Protein AF-A0A2R8MBU2-F1 (afdb_monomer_lite)

InterPro domains:
  IPR002672 Large ribosomal subunit protein eL28 [PTHR10544] (1-70)
  IPR029004 Ribosomal eL28/Mak16 [PF01778] (5-70)

Radius of gyration: 17.25 Å; chains: 1; bounding box: 26×40×54 Å

Foldseek 3Di:
DALVVVCVVCLPDPPQWDQDPNAIFGPDAQQPVRHSDSVRDQPSDQWGWGWDQDPVNPDIDIDTRDDDVPPPDDPPPPPPDDDD

Sequence (84 aa):
MSAHLQWMVVRNCSSFLIKRNKQTYSTEPNNLKARNSFRYNGLIHRKTVGVEPAADGKGVVVVMKRRSGACLARQRSPSWGTGR

pLDDT: mean 82.17, std 17.12, range [37.06, 94.81]

Secondary structure (DSSP, 8-state):
--HHHHHHHHHHH-TTEEEETTEEEE--TT-TT-B--GGG-TTT-SS-EEEEE-TTSSSEEEEEPPPTT---------------

Organism: Callithrix jacchus (NCBI:txid9483)

Structure (mmCIF, N/CA/C/O backbone):
data_AF-A0A2R8MBU2-F1
#
_entry.id   AF-A0A2R8MBU2-F1
#
loop_
_atom_site.group_PDB
_atom_site.id
_atom_site.type_symbol
_atom_site.label_atom_id
_atom_site.label_alt_id
_atom_site.label_comp_id
_atom_site.label_asym_id
_atom_site.label_entity_id
_atom_site.label_seq_id
_atom_site.pdbx_PDB_ins_code
_atom_site.Cartn_x
_atom_site.Cartn_y
_atom_site.Cartn_z
_atom_site.occupancy
_atom_site.B_iso_or_equiv
_atom_site.auth_seq_id
_atom_site.auth_comp_id
_atom_site.auth_asym_id
_atom_site.auth_atom_id
_atom_site.pdbx_PDB_model_num
ATOM 1 N N . MET A 1 1 ? 10.080 10.703 -6.207 1.00 76.75 1 MET A N 1
ATOM 2 C CA . MET A 1 1 ? 9.477 10.751 -4.858 1.00 76.75 1 MET A CA 1
ATOM 3 C C . MET A 1 1 ? 10.081 9.682 -3.951 1.00 76.75 1 MET A C 1
ATOM 5 O O . MET A 1 1 ? 10.378 8.588 -4.439 1.00 76.75 1 MET A O 1
ATOM 9 N N . SER A 1 2 ? 10.318 10.005 -2.677 1.00 90.94 2 SER A N 1
ATOM 10 C CA . SER A 1 2 ? 10.830 9.075 -1.661 1.00 90.94 2 SER A CA 1
ATOM 11 C C . SER A 1 2 ? 9.675 8.386 -0.922 1.00 90.94 2 SER A C 1
ATOM 13 O O . SER A 1 2 ? 8.666 9.014 -0.606 1.00 90.94 2 SER A O 1
ATOM 15 N N . ALA A 1 3 ? 9.823 7.088 -0.640 1.00 92.69 3 ALA A N 1
ATOM 16 C CA . ALA A 1 3 ? 8.765 6.292 -0.010 1.00 92.69 3 ALA A CA 1
ATOM 17 C C . ALA A 1 3 ? 8.479 6.743 1.433 1.00 92.69 3 ALA A C 1
ATOM 19 O O . ALA A 1 3 ? 7.331 6.776 1.860 1.00 92.69 3 ALA A O 1
ATOM 20 N N . HIS A 1 4 ? 9.518 7.133 2.178 1.00 93.81 4 HIS A N 1
ATOM 21 C CA . HIS A 1 4 ? 9.380 7.584 3.566 1.00 93.81 4 HIS A CA 1
ATOM 22 C C . HIS A 1 4 ? 8.594 8.891 3.692 1.00 93.81 4 HIS A C 1
ATOM 24 O O . HIS A 1 4 ? 7.754 9.011 4.580 1.00 93.81 4 HIS A O 1
ATOM 30 N N . LEU A 1 5 ? 8.818 9.845 2.785 1.00 93.94 5 LEU A N 1
ATOM 31 C CA . LEU A 1 5 ? 8.084 11.109 2.792 1.00 93.94 5 LEU A CA 1
ATOM 32 C C . LEU A 1 5 ? 6.607 10.879 2.472 1.00 93.94 5 LEU A C 1
ATOM 34 O O . LEU A 1 5 ? 5.736 11.358 3.191 1.00 93.94 5 LEU A O 1
ATOM 38 N N . GLN A 1 6 ? 6.318 10.076 1.446 1.00 93.25 6 GLN A N 1
ATOM 39 C CA . GLN A 1 6 ? 4.941 9.703 1.116 1.00 93.25 6 GLN A CA 1
ATOM 40 C C . GLN A 1 6 ? 4.257 8.972 2.274 1.00 93.25 6 GLN A C 1
ATOM 42 O O . GLN A 1 6 ? 3.098 9.241 2.570 1.00 93.25 6 GLN A O 1
ATOM 47 N N . TRP A 1 7 ? 4.975 8.087 2.969 1.00 94.81 7 TRP A N 1
ATOM 48 C CA . TRP A 1 7 ? 4.441 7.383 4.131 1.00 94.81 7 TRP A CA 1
ATOM 49 C C . TRP A 1 7 ? 4.054 8.322 5.273 1.00 94.81 7 TRP A C 1
ATOM 51 O O . TRP A 1 7 ? 3.001 8.133 5.876 1.00 94.81 7 TRP A O 1
ATOM 61 N N . MET A 1 8 ? 4.866 9.344 5.556 1.00 94.75 8 MET A N 1
ATOM 62 C CA . MET A 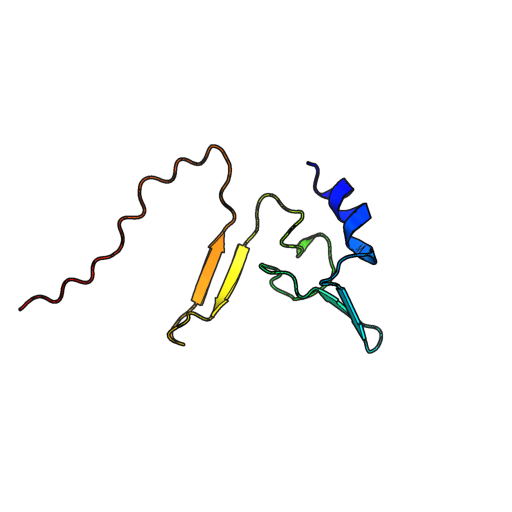1 8 ? 4.552 10.325 6.599 1.00 94.75 8 MET A CA 1
ATOM 63 C C . MET A 1 8 ? 3.237 11.059 6.335 1.00 94.75 8 MET A C 1
ATOM 65 O O . MET A 1 8 ? 2.511 11.340 7.285 1.00 94.75 8 MET A O 1
ATOM 69 N N . VAL A 1 9 ? 2.905 11.287 5.064 1.00 92.38 9 VAL A N 1
ATOM 70 C CA . VAL A 1 9 ? 1.613 11.844 4.654 1.00 92.38 9 VAL A CA 1
ATOM 71 C C . VAL A 1 9 ? 0.517 10.777 4.768 1.00 92.38 9 VAL A C 1
ATOM 73 O O . VAL A 1 9 ? -0.417 10.916 5.547 1.00 92.38 9 VAL A O 1
ATOM 76 N N . VAL A 1 10 ? 0.650 9.656 4.056 1.00 92.62 10 VAL A N 1
ATOM 77 C CA . VAL A 1 10 ? -0.441 8.686 3.830 1.00 92.62 10 VAL A CA 1
ATOM 78 C C . VAL A 1 10 ? -0.828 7.885 5.082 1.00 92.62 10 VAL A C 1
ATOM 80 O O . VAL A 1 10 ? -1.977 7.457 5.201 1.00 92.62 10 VAL A O 1
ATOM 83 N N . ARG A 1 11 ? 0.082 7.703 6.051 1.00 90.75 11 ARG A N 1
ATOM 84 C CA . ARG A 1 11 ? -0.103 6.798 7.207 1.00 90.75 11 ARG A CA 1
ATOM 85 C C . ARG A 1 11 ? -1.370 7.034 8.037 1.00 90.75 11 ARG A C 1
ATOM 87 O O . ARG A 1 11 ? -1.832 6.089 8.676 1.00 90.75 11 ARG A O 1
ATOM 94 N N . ASN A 1 12 ? -1.897 8.262 8.059 1.00 91.75 12 ASN A N 1
ATOM 95 C CA . ASN A 1 12 ? -3.025 8.652 8.913 1.00 91.75 12 ASN A CA 1
ATOM 96 C C . ASN A 1 12 ? -4.195 9.333 8.185 1.00 91.75 12 ASN A C 1
ATOM 98 O O . ASN A 1 12 ? -5.257 9.433 8.795 1.00 91.75 12 ASN A O 1
ATOM 102 N N . CYS A 1 13 ? -4.033 9.774 6.934 1.00 91.31 13 CYS A N 1
ATOM 103 C CA . CYS A 1 13 ? -5.060 10.521 6.192 1.00 91.31 13 CYS A CA 1
ATOM 104 C C . CYS A 1 13 ? -5.428 9.911 4.824 1.00 91.31 13 CYS A C 1
ATOM 106 O O . CYS A 1 13 ? -6.035 10.576 3.992 1.00 91.31 13 CYS A O 1
ATOM 108 N N . SER A 1 14 ? -5.072 8.647 4.580 1.00 90.62 14 SER A N 1
ATOM 109 C CA . SER A 1 14 ? -5.474 7.922 3.367 1.00 90.62 14 SER A CA 1
ATOM 110 C C . SER A 1 14 ? -6.976 7.616 3.342 1.00 90.62 14 SER A C 1
ATOM 112 O O . SER A 1 14 ? -7.529 7.188 4.353 1.00 90.62 14 SER A O 1
ATOM 114 N N . SER A 1 15 ? -7.614 7.733 2.172 1.00 92.44 15 SER A N 1
ATOM 115 C CA . SER A 1 15 ? -9.004 7.299 1.950 1.00 92.44 15 SER A CA 1
ATOM 116 C C . SER A 1 15 ? -9.183 5.780 2.042 1.00 92.44 15 SER A C 1
ATOM 118 O O . SER A 1 15 ? -10.268 5.306 2.359 1.00 92.44 15 SER A O 1
ATOM 120 N N . PHE A 1 16 ? -8.115 5.010 1.814 1.00 92.31 16 PHE A N 1
ATOM 121 C CA . PHE A 1 16 ? -8.116 3.547 1.923 1.00 92.31 16 PHE A CA 1
ATOM 122 C C . PHE A 1 16 ? -7.988 3.052 3.372 1.00 92.31 16 PHE A C 1
ATOM 124 O O . PHE A 1 16 ? -7.995 1.846 3.622 1.00 92.31 16 PHE A O 1
ATOM 131 N N . LEU A 1 17 ? -7.808 3.961 4.334 1.00 93.56 17 LEU A N 1
ATOM 132 C CA . LEU A 1 17 ? -7.561 3.621 5.728 1.00 93.56 17 LEU A CA 1
ATOM 133 C C . LEU A 1 17 ? -8.866 3.261 6.442 1.00 93.56 17 LEU A C 1
ATOM 135 O O . LEU A 1 17 ? -9.759 4.093 6.586 1.00 93.56 17 LEU A O 1
ATOM 139 N N . ILE A 1 18 ? -8.937 2.047 6.982 1.00 93.44 18 ILE A N 1
ATOM 140 C CA . ILE A 1 18 ? -10.069 1.585 7.788 1.00 93.44 18 ILE A CA 1
ATOM 141 C C . ILE A 1 18 ? -9.594 1.347 9.218 1.00 93.44 18 ILE A C 1
ATOM 143 O O . ILE A 1 18 ? -8.725 0.513 9.473 1.00 93.44 18 ILE A O 1
ATOM 147 N N . LYS A 1 19 ? -10.189 2.067 10.171 1.00 93.81 19 LYS A N 1
ATOM 148 C CA . LYS A 1 19 ? -9.947 1.904 11.610 1.00 93.81 19 LYS A CA 1
ATOM 149 C C . LYS A 1 19 ? -11.212 1.368 12.265 1.00 93.81 19 LYS A C 1
ATOM 151 O O . LYS A 1 19 ? -12.207 2.084 12.342 1.00 93.81 19 L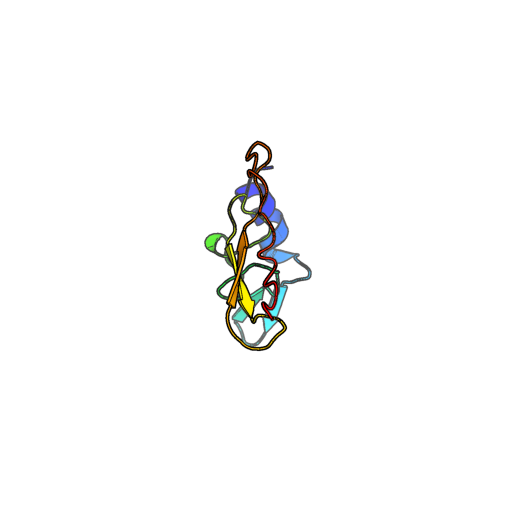YS A O 1
ATOM 156 N N . ARG A 1 20 ? -11.194 0.107 12.701 1.00 92.56 20 ARG A N 1
ATOM 157 C CA . ARG A 1 20 ? -12.327 -0.563 13.368 1.00 92.56 20 ARG A CA 1
ATOM 158 C C . ARG A 1 20 ? -11.798 -1.577 14.381 1.00 92.56 20 ARG A C 1
ATOM 160 O O . ARG A 1 20 ? -10.734 -2.145 14.169 1.00 92.56 20 ARG A O 1
ATOM 167 N N . ASN A 1 21 ? -12.520 -1.806 15.478 1.00 91.44 21 ASN A N 1
ATOM 168 C CA . ASN A 1 21 ? -12.206 -2.843 16.477 1.00 91.44 21 ASN A CA 1
ATOM 169 C C . ASN A 1 21 ? -10.740 -2.841 16.967 1.00 91.44 21 ASN A C 1
ATOM 171 O O . ASN A 1 21 ? -10.107 -3.892 17.041 1.00 91.44 21 ASN A O 1
ATOM 175 N N . LYS A 1 22 ? -10.183 -1.653 17.266 1.00 91.19 22 LYS A N 1
ATOM 176 C CA . LYS A 1 22 ? -8.767 -1.436 17.656 1.00 91.19 22 LYS A CA 1
ATOM 177 C C . LYS A 1 22 ? -7.728 -1.907 16.618 1.00 91.19 22 LYS A C 1
ATOM 179 O O . LYS A 1 22 ? -6.538 -1.951 16.912 1.00 91.19 22 LYS A O 1
ATOM 184 N N . GLN A 1 23 ? -8.155 -2.217 15.397 1.00 90.75 23 GLN A N 1
ATOM 185 C CA . GLN A 1 23 ? -7.314 -2.675 14.297 1.00 90.75 23 GLN A CA 1
ATOM 186 C C . GLN A 1 23 ? -7.322 -1.648 13.160 1.00 90.75 23 GLN A C 1
ATOM 188 O O . GLN A 1 23 ? -8.287 -0.906 12.961 1.00 90.75 23 GLN A O 1
ATOM 193 N N . THR A 1 24 ? -6.199 -1.566 12.442 1.00 92.88 24 THR A N 1
ATOM 194 C CA . THR A 1 24 ? -6.009 -0.609 11.346 1.00 92.88 24 THR A CA 1
ATOM 195 C C . THR A 1 24 ? -5.649 -1.344 10.062 1.00 92.88 24 THR A C 1
ATOM 197 O O . THR A 1 24 ? -4.578 -1.951 9.953 1.00 92.88 24 THR A O 1
ATOM 200 N N . TYR A 1 25 ? -6.530 -1.235 9.079 1.00 93.88 25 TYR A N 1
ATOM 201 C CA . TYR A 1 25 ? -6.414 -1.866 7.772 1.00 93.88 25 TYR A CA 1
ATOM 202 C C . TYR A 1 25 ? -6.281 -0.824 6.667 1.00 93.88 25 TYR A C 1
ATOM 204 O O . TYR A 1 25 ? -6.574 0.355 6.863 1.00 93.88 25 TYR A O 1
ATOM 212 N N . SER A 1 26 ? -5.815 -1.277 5.511 1.00 93.38 26 SER A N 1
ATOM 213 C CA . SER A 1 26 ? -5.688 -0.480 4.297 1.00 93.38 26 SER A CA 1
ATOM 214 C C . SER A 1 26 ? -6.261 -1.280 3.133 1.00 93.38 26 SER A C 1
ATOM 216 O O . SER A 1 26 ? -5.789 -2.386 2.871 1.00 93.38 26 SER A O 1
ATOM 218 N N . THR A 1 27 ? -7.267 -0.737 2.448 1.00 92.56 27 THR A N 1
ATOM 219 C CA . THR A 1 27 ? -7.917 -1.361 1.277 1.00 92.56 27 THR A CA 1
ATOM 220 C C . THR A 1 27 ? -7.296 -0.905 -0.040 1.00 92.56 27 THR A C 1
ATOM 222 O O . THR A 1 27 ? -7.971 -0.780 -1.058 1.00 92.56 27 THR A O 1
ATOM 225 N N . GLU A 1 28 ? -6.009 -0.573 -0.011 1.00 90.25 28 GLU A N 1
ATOM 226 C CA . GLU A 1 28 ? -5.284 -0.141 -1.197 1.00 90.25 28 GLU A CA 1
ATOM 227 C C . GLU A 1 28 ? -4.948 -1.334 -2.109 1.00 90.25 28 GLU A C 1
ATOM 229 O O . GLU A 1 28 ? -4.625 -2.422 -1.616 1.00 90.25 28 GLU A O 1
ATOM 234 N N . PRO A 1 29 ? -4.960 -1.139 -3.438 1.00 87.44 29 PRO A N 1
ATOM 235 C CA . PRO A 1 29 ? -4.557 -2.184 -4.368 1.00 87.44 29 PRO A CA 1
ATOM 236 C C . PRO A 1 29 ? -3.069 -2.524 -4.189 1.00 87.44 29 PRO A C 1
ATOM 238 O O . PRO A 1 29 ? -2.233 -1.639 -3.974 1.00 87.44 29 PRO A O 1
ATOM 241 N N . ASN A 1 30 ? -2.716 -3.802 -4.353 1.00 89.38 30 ASN A N 1
ATOM 242 C CA . ASN A 1 30 ? -1.357 -4.335 -4.161 1.00 89.38 30 ASN A CA 1
ATOM 243 C C . ASN A 1 30 ? -0.841 -4.312 -2.704 1.00 89.38 30 ASN A C 1
ATOM 245 O O . ASN A 1 30 ? 0.367 -4.186 -2.481 1.00 89.38 30 ASN A O 1
ATOM 249 N N . ASN A 1 31 ? -1.729 -4.454 -1.713 1.00 91.81 31 ASN A N 1
ATOM 250 C CA . ASN A 1 31 ? -1.357 -4.730 -0.322 1.00 91.81 31 ASN A CA 1
ATOM 251 C C . ASN A 1 31 ? -1.665 -6.190 0.045 1.00 91.81 31 ASN A C 1
ATOM 253 O O . ASN A 1 31 ? -2.804 -6.554 0.317 1.00 91.81 31 ASN A O 1
ATOM 257 N N . LEU A 1 32 ? -0.620 -7.017 0.129 1.00 89.56 32 LEU A N 1
ATOM 258 C CA . LEU A 1 32 ? -0.733 -8.469 0.340 1.00 89.56 32 LEU A CA 1
ATOM 259 C C . LEU A 1 32 ? -1.384 -8.882 1.670 1.00 89.56 32 LEU A C 1
ATOM 261 O O . LEU A 1 32 ? -1.814 -10.022 1.808 1.00 89.56 32 LEU A O 1
ATOM 265 N N . LYS A 1 33 ? -1.390 -8.005 2.681 1.00 90.00 33 LYS A N 1
ATOM 266 C CA . LYS A 1 33 ?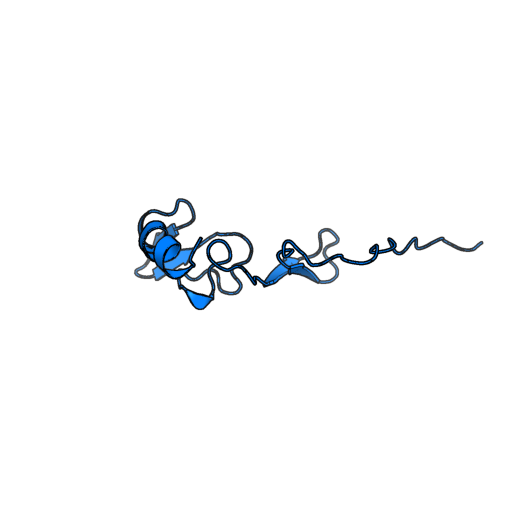 -1.913 -8.316 4.025 1.00 90.00 33 LYS A CA 1
ATOM 267 C C . LYS A 1 33 ? -3.054 -7.397 4.456 1.00 90.00 33 LYS A C 1
ATOM 269 O O . LYS A 1 33 ? -3.451 -7.459 5.617 1.00 90.00 33 LYS A O 1
ATOM 274 N N . ALA A 1 34 ? -3.505 -6.498 3.578 1.00 91.88 34 ALA A N 1
ATOM 275 C CA . ALA A 1 34 ? -4.475 -5.440 3.873 1.00 91.88 34 ALA A CA 1
ATOM 276 C C . ALA A 1 34 ? -4.169 -4.630 5.154 1.00 91.88 34 ALA A C 1
ATOM 278 O O . ALA A 1 34 ? -5.055 -4.030 5.763 1.00 91.88 34 ALA A O 1
ATOM 279 N N . ARG A 1 35 ? -2.909 -4.608 5.612 1.00 91.75 35 ARG A N 1
ATOM 280 C CA . ARG A 1 35 ? -2.512 -3.962 6.870 1.00 91.75 35 ARG A CA 1
ATOM 281 C C . ARG A 1 35 ? -1.920 -2.599 6.573 1.00 91.75 35 ARG A C 1
ATOM 283 O O . ARG A 1 35 ? -1.056 -2.487 5.701 1.00 91.75 35 ARG A O 1
ATOM 290 N N . ASN A 1 36 ? -2.302 -1.585 7.348 1.00 92.38 36 ASN A N 1
ATOM 291 C CA . ASN A 1 36 ? -1.645 -0.284 7.268 1.00 92.38 36 ASN A CA 1
ATOM 292 C C . ASN A 1 36 ? -0.222 -0.396 7.841 1.00 92.38 36 ASN A C 1
ATOM 294 O O . ASN A 1 36 ? -0.004 -0.435 9.053 1.00 92.38 36 ASN A O 1
ATOM 298 N N . SER A 1 37 ? 0.770 -0.559 6.975 1.00 91.69 37 SER A N 1
ATOM 299 C CA . SER A 1 37 ? 2.174 -0.710 7.355 1.00 91.69 37 SER A CA 1
ATOM 300 C C . SER A 1 37 ? 3.061 -0.275 6.205 1.00 91.69 37 SER A C 1
ATOM 302 O O . SER A 1 37 ? 2.786 -0.608 5.056 1.00 91.69 37 SER A O 1
ATOM 304 N N . PHE A 1 38 ? 4.185 0.362 6.529 1.00 92.75 38 PHE A N 1
ATOM 305 C CA . PHE A 1 38 ? 5.134 0.838 5.526 1.00 92.75 38 PHE A CA 1
ATOM 306 C C . PHE A 1 38 ? 5.555 -0.261 4.541 1.00 92.75 38 PHE A C 1
ATOM 308 O O . PHE A 1 38 ? 5.569 -0.034 3.342 1.00 92.75 38 PHE A O 1
ATOM 315 N N . ARG A 1 39 ? 5.848 -1.481 5.014 1.00 91.56 39 ARG A N 1
ATOM 316 C CA . ARG A 1 39 ? 6.335 -2.584 4.164 1.00 91.56 39 ARG A CA 1
ATOM 317 C C . ARG A 1 39 ? 5.317 -3.090 3.136 1.00 91.56 39 ARG A C 1
ATOM 319 O O . ARG A 1 39 ? 5.726 -3.536 2.072 1.00 91.56 39 ARG A O 1
ATOM 326 N N . TYR A 1 40 ? 4.029 -3.073 3.472 1.00 91.69 40 TYR A N 1
ATOM 327 C CA . TYR A 1 40 ? 2.983 -3.714 2.664 1.00 91.69 40 TYR A CA 1
ATOM 328 C C . TYR A 1 40 ? 2.198 -2.721 1.803 1.00 91.69 40 TYR A C 1
ATOM 330 O O . TYR A 1 40 ? 1.287 -3.123 1.091 1.00 91.69 40 TYR A O 1
ATOM 338 N N . ASN A 1 41 ? 2.545 -1.436 1.857 1.00 91.88 41 ASN A N 1
ATOM 339 C CA . ASN A 1 41 ? 1.829 -0.405 1.129 1.00 91.88 41 ASN A CA 1
ATOM 340 C C . ASN A 1 41 ? 2.189 -0.412 -0.372 1.00 91.88 41 ASN A C 1
ATOM 342 O O . ASN A 1 41 ? 3.345 -0.213 -0.756 1.00 91.88 41 ASN A O 1
ATOM 346 N N . GLY A 1 42 ? 1.179 -0.619 -1.219 1.00 89.62 42 GLY A N 1
ATOM 347 C CA . GLY A 1 42 ? 1.316 -0.722 -2.675 1.00 89.62 42 GLY A CA 1
ATOM 348 C C . GLY A 1 42 ? 1.480 0.614 -3.415 1.00 89.62 42 GLY A C 1
ATOM 349 O O . GLY A 1 42 ? 1.851 0.640 -4.590 1.00 89.62 42 GLY A O 1
ATOM 350 N N . LEU A 1 43 ? 1.226 1.743 -2.755 1.00 89.19 43 LEU A N 1
ATOM 351 C CA . LEU A 1 43 ? 1.231 3.064 -3.387 1.00 89.19 43 LEU A CA 1
ATOM 352 C C . LEU A 1 43 ? 2.602 3.741 -3.271 1.00 89.19 43 LEU A C 1
ATOM 354 O O . LEU A 1 43 ? 3.115 4.286 -4.254 1.00 89.19 43 LEU A O 1
ATOM 358 N N . ILE A 1 44 ? 3.221 3.649 -2.092 1.00 91.94 44 ILE A N 1
ATOM 359 C CA . ILE A 1 44 ? 4.467 4.362 -1.764 1.00 91.94 44 ILE A CA 1
ATOM 360 C C . ILE A 1 44 ? 5.722 3.717 -2.367 1.00 91.94 44 ILE A C 1
ATOM 362 O O . ILE A 1 44 ? 6.725 4.388 -2.625 1.00 91.94 44 ILE A O 1
ATOM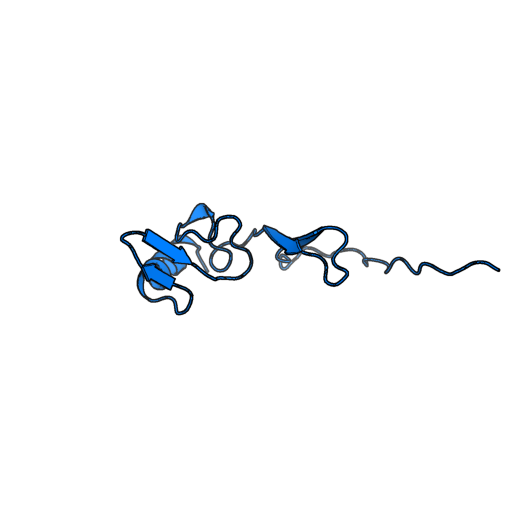 366 N N . HIS A 1 45 ? 5.700 2.399 -2.591 1.00 92.06 45 HIS A N 1
ATOM 367 C CA . HIS A 1 45 ? 6.877 1.673 -3.063 1.00 92.06 45 HIS A CA 1
ATOM 368 C C . HIS A 1 45 ? 7.007 1.715 -4.586 1.00 92.06 45 HIS A C 1
ATOM 370 O O . HIS A 1 45 ? 6.037 1.723 -5.351 1.00 92.06 45 HIS A O 1
ATOM 376 N N . ARG A 1 46 ? 8.262 1.724 -5.051 1.00 89.38 46 ARG A N 1
ATOM 377 C CA . ARG A 1 46 ? 8.593 1.605 -6.484 1.00 89.38 46 ARG A CA 1
ATOM 378 C C . ARG A 1 46 ? 8.466 0.169 -6.987 1.00 89.38 46 ARG A C 1
ATOM 380 O O . ARG A 1 46 ? 8.229 -0.040 -8.170 1.00 89.38 46 ARG A O 1
ATOM 387 N N . LYS A 1 47 ? 8.681 -0.802 -6.097 1.00 89.56 47 LYS A N 1
ATOM 388 C CA . LYS A 1 47 ? 8.584 -2.237 -6.365 1.00 89.56 47 LYS A CA 1
ATOM 389 C C . LYS A 1 47 ? 7.431 -2.769 -5.534 1.00 89.56 47 LYS A C 1
ATOM 391 O O . LYS A 1 47 ? 7.522 -2.771 -4.311 1.00 89.56 47 LYS A O 1
ATOM 396 N N . THR A 1 48 ? 6.364 -3.174 -6.197 1.00 91.19 48 THR A N 1
ATOM 397 C CA . THR A 1 48 ? 5.170 -3.705 -5.546 1.00 91.19 48 THR A CA 1
ATOM 398 C C . THR A 1 48 ? 4.743 -4.951 -6.294 1.00 91.19 48 THR A C 1
ATOM 400 O O . THR A 1 48 ? 4.922 -5.045 -7.513 1.00 91.19 48 THR A O 1
ATOM 403 N N . VAL A 1 49 ? 4.239 -5.910 -5.530 1.00 91.25 49 VAL A N 1
ATOM 404 C CA . VAL A 1 49 ? 3.679 -7.155 -6.036 1.00 91.25 49 VAL A CA 1
ATOM 405 C C . VAL A 1 49 ? 2.267 -7.234 -5.485 1.00 91.25 49 VAL A C 1
ATOM 407 O O . VAL A 1 49 ? 2.082 -7.196 -4.268 1.00 91.25 49 VAL A O 1
ATOM 410 N N . GLY A 1 50 ? 1.296 -7.277 -6.384 1.00 91.31 50 GLY A N 1
ATOM 411 C CA . GLY A 1 50 ? -0.095 -7.581 -6.095 1.00 91.31 50 GLY A CA 1
ATOM 412 C C . GLY A 1 50 ? -0.402 -9.007 -6.511 1.00 91.31 50 GLY A C 1
ATOM 413 O O . GLY A 1 50 ? 0.196 -9.532 -7.451 1.00 91.31 50 GLY A O 1
ATOM 414 N N . VAL A 1 51 ? -1.316 -9.627 -5.786 1.00 90.62 51 VAL A N 1
ATOM 415 C CA . VAL A 1 51 ? -1.804 -10.968 -6.072 1.00 90.62 51 VAL A CA 1
ATOM 416 C C . VAL A 1 51 ? -3.313 -10.874 -6.004 1.00 90.62 51 VAL A C 1
ATOM 418 O O . VAL A 1 51 ? -3.856 -10.615 -4.935 1.00 90.62 51 VAL A O 1
ATOM 421 N N . GLU A 1 52 ? -3.959 -11.034 -7.149 1.00 88.88 52 GLU A N 1
ATOM 422 C CA . GLU A 1 52 ? -5.407 -10.931 -7.291 1.00 88.88 52 GLU A CA 1
ATOM 423 C C . GLU A 1 52 ? -5.950 -12.247 -7.861 1.00 88.88 52 GLU A C 1
ATOM 425 O O . GLU A 1 52 ? -5.250 -12.928 -8.623 1.00 88.88 52 GLU A O 1
ATOM 430 N N . PRO A 1 53 ? -7.179 -12.645 -7.506 1.00 90.38 53 PRO A N 1
ATOM 431 C CA . PRO A 1 53 ? -7.823 -13.778 -8.154 1.00 90.38 53 PRO A CA 1
ATOM 432 C C . PRO A 1 53 ? -8.011 -13.498 -9.652 1.00 90.38 53 PRO A C 1
ATOM 434 O O . PRO A 1 53 ? -8.313 -12.373 -10.055 1.00 90.38 53 PRO A O 1
ATOM 437 N N . ALA A 1 54 ? -7.828 -14.522 -10.491 1.00 89.19 54 ALA A N 1
ATOM 438 C CA . ALA A 1 54 ? -8.127 -14.403 -11.916 1.00 89.19 54 ALA A CA 1
ATOM 439 C C . ALA A 1 54 ? -9.633 -14.195 -12.140 1.00 89.19 54 ALA A C 1
ATOM 441 O O . ALA A 1 54 ? -10.453 -14.779 -11.430 1.00 89.19 54 ALA A O 1
ATOM 442 N N . ALA A 1 55 ? -9.992 -13.398 -13.152 1.00 85.31 55 ALA A N 1
ATOM 443 C CA . ALA A 1 55 ? -11.389 -13.105 -13.485 1.00 85.31 55 ALA A CA 1
ATOM 444 C C . ALA A 1 55 ? -12.199 -14.381 -13.779 1.00 85.31 55 ALA A C 1
ATOM 446 O O . ALA A 1 55 ? -13.368 -14.471 -13.419 1.00 85.31 55 ALA A O 1
ATOM 447 N N . ASP A 1 56 ? -11.546 -15.396 -14.348 1.00 86.44 56 ASP A N 1
ATOM 448 C CA . ASP A 1 56 ? -12.153 -16.682 -14.702 1.00 86.44 56 ASP A CA 1
ATOM 449 C C . ASP A 1 56 ? -12.325 -17.634 -13.501 1.00 86.44 56 ASP A C 1
ATOM 451 O O . ASP A 1 56 ? -12.692 -18.799 -13.671 1.00 86.44 56 ASP A O 1
ATOM 455 N N . GLY A 1 57 ? -11.989 -17.191 -12.281 1.00 81.81 57 GLY A N 1
ATOM 456 C CA . GLY A 1 57 ? -12.061 -17.995 -11.053 1.00 81.81 57 GLY A CA 1
ATOM 457 C C . GLY A 1 57 ? -11.060 -19.156 -10.996 1.00 81.81 57 GLY A C 1
ATOM 458 O O . GLY A 1 57 ? -11.041 -19.918 -10.030 1.00 81.81 57 GLY A O 1
ATOM 459 N N . LYS A 1 58 ? -10.213 -19.296 -12.020 1.00 84.94 58 LYS A N 1
ATOM 460 C CA . LYS A 1 58 ? -9.187 -20.332 -12.137 1.00 84.94 58 LYS A CA 1
ATOM 461 C C . LYS A 1 58 ? -7.815 -19.672 -12.179 1.00 84.94 58 LYS A C 1
ATOM 463 O O . LYS A 1 58 ? -7.446 -19.040 -13.163 1.00 84.94 58 LYS A O 1
ATOM 468 N N . GLY A 1 59 ? -7.052 -19.852 -11.106 1.00 88.62 59 GLY A N 1
ATOM 469 C CA . GLY A 1 59 ? -5.685 -19.348 -10.994 1.00 88.62 59 GLY A CA 1
ATOM 470 C C . GLY A 1 59 ? -5.574 -17.960 -10.364 1.00 88.62 59 GLY A C 1
ATOM 471 O O . GLY A 1 59 ? -6.506 -17.438 -9.751 1.00 88.62 59 GLY A O 1
ATOM 472 N N . VAL A 1 60 ? -4.374 -17.394 -10.474 1.00 89.81 60 VAL A N 1
ATOM 473 C CA . VAL A 1 60 ? -3.948 -16.195 -9.749 1.00 89.81 60 VAL A CA 1
ATOM 474 C C . VAL A 1 60 ? -3.254 -15.240 -10.713 1.00 89.81 60 VAL A C 1
ATOM 476 O O . VAL A 1 60 ? -2.400 -15.655 -11.498 1.00 89.81 60 VAL A O 1
ATOM 479 N N . VAL A 1 61 ? -3.590 -13.957 -10.630 1.00 90.31 61 VAL A N 1
ATOM 480 C CA . VAL A 1 61 ? -2.954 -12.882 -11.392 1.00 90.31 61 VAL A CA 1
ATOM 481 C C . VAL A 1 61 ? -1.938 -12.184 -10.501 1.00 90.31 61 VAL A C 1
ATOM 483 O O . VAL A 1 61 ? -2.269 -11.655 -9.441 1.00 90.31 61 VAL A O 1
ATOM 486 N N . VAL A 1 62 ? -0.683 -12.159 -10.947 1.00 89.56 62 VAL A N 1
ATOM 487 C CA . VAL A 1 62 ? 0.386 -11.424 -10.268 1.00 89.56 62 VAL A CA 1
ATOM 488 C C . VAL A 1 62 ? 0.586 -10.081 -10.959 1.00 89.56 62 VAL A C 1
ATOM 490 O O . VAL A 1 62 ? 0.972 -10.017 -12.126 1.00 89.56 62 VAL A O 1
ATOM 493 N N . VAL A 1 63 ? 0.352 -8.997 -10.225 1.00 89.88 63 VAL A N 1
ATOM 494 C CA . VAL A 1 63 ? 0.509 -7.623 -10.707 1.00 89.88 63 VAL A CA 1
ATOM 495 C C . VAL A 1 63 ? 1.852 -7.080 -10.238 1.00 89.88 63 VAL A C 1
ATOM 497 O O . VAL A 1 63 ? 2.160 -7.087 -9.048 1.00 89.88 63 VAL A O 1
ATOM 500 N N . MET A 1 64 ? 2.665 -6.574 -11.165 1.00 89.75 64 MET A N 1
ATOM 501 C CA . MET A 1 64 ? 3.944 -5.940 -10.842 1.00 89.75 64 MET A CA 1
ATOM 502 C C . MET A 1 64 ? 3.995 -4.520 -11.390 1.00 89.75 64 MET A C 1
ATOM 504 O O . MET A 1 64 ? 3.682 -4.265 -12.553 1.00 89.75 64 MET A O 1
ATOM 508 N N . LYS A 1 65 ? 4.444 -3.576 -10.560 1.00 88.06 65 LYS A N 1
ATOM 509 C CA . LYS A 1 65 ? 4.595 -2.178 -10.978 1.00 88.06 65 LYS A CA 1
ATOM 510 C C . LYS A 1 65 ? 5.767 -2.023 -11.946 1.00 88.06 65 LYS A C 1
ATOM 512 O O . LYS A 1 65 ? 6.918 -2.311 -11.606 1.00 88.06 65 LYS A O 1
ATOM 517 N N . ARG A 1 66 ? 5.471 -1.536 -13.156 1.00 85.62 66 ARG A N 1
ATOM 518 C CA . ARG A 1 66 ? 6.472 -1.276 -14.199 1.00 85.62 66 ARG A CA 1
ATOM 519 C C . ARG A 1 66 ? 7.450 -0.190 -13.748 1.00 85.62 66 ARG A C 1
ATOM 521 O O . ARG A 1 66 ? 7.046 0.830 -13.193 1.00 85.62 66 ARG A O 1
ATOM 528 N N . ARG A 1 67 ? 8.739 -0.383 -14.036 1.00 81.12 67 ARG A N 1
ATOM 529 C CA . ARG A 1 67 ? 9.769 0.646 -13.839 1.00 81.12 67 ARG A CA 1
ATOM 530 C C . ARG A 1 67 ? 10.006 1.405 -15.137 1.00 81.12 67 ARG A C 1
ATOM 532 O O . ARG A 1 67 ? 10.174 0.787 -16.185 1.00 81.12 67 ARG A O 1
ATOM 539 N N . SER A 1 68 ? 10.077 2.729 -15.059 1.00 65.81 68 SER A N 1
ATOM 540 C CA . SER A 1 68 ? 10.569 3.562 -16.158 1.00 65.81 68 SER A CA 1
ATOM 541 C C . SER A 1 68 ? 12.013 3.149 -16.474 1.00 65.81 68 SER A C 1
ATOM 543 O O . SER A 1 68 ? 12.860 3.193 -15.585 1.00 65.81 68 SER A O 1
ATOM 545 N N . GLY A 1 69 ? 12.262 2.661 -17.693 1.00 62.00 69 GLY A N 1
ATOM 546 C CA . GLY A 1 69 ? 13.555 2.110 -18.133 1.00 62.00 69 GLY A CA 1
ATOM 547 C C . GLY A 1 69 ? 13.600 0.582 -18.269 1.00 62.00 69 GLY A C 1
ATOM 548 O O . GLY A 1 69 ? 14.502 0.057 -18.9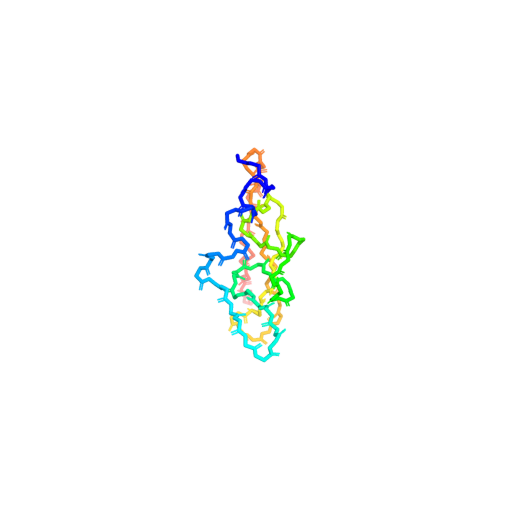11 1.00 62.00 69 GLY A O 1
ATOM 549 N N . ALA A 1 70 ? 12.609 -0.147 -17.745 1.00 56.75 70 ALA A N 1
ATOM 550 C CA . ALA A 1 70 ? 12.439 -1.558 -18.080 1.00 56.75 70 ALA A CA 1
ATOM 551 C C . ALA A 1 70 ? 11.706 -1.657 -19.426 1.00 56.75 70 ALA A C 1
ATOM 553 O O . ALA A 1 70 ? 10.472 -1.651 -19.482 1.00 56.75 70 ALA A O 1
ATOM 554 N N . CYS A 1 71 ? 12.475 -1.703 -20.515 1.00 40.88 71 CYS A N 1
ATOM 555 C CA . CYS A 1 71 ? 11.986 -2.186 -21.799 1.00 40.88 71 CYS A CA 1
ATOM 556 C C . CYS A 1 71 ? 11.603 -3.660 -21.614 1.00 40.88 71 CYS A C 1
ATOM 558 O O . CYS A 1 71 ? 12.459 -4.539 -21.590 1.00 40.88 71 CYS A O 1
ATOM 560 N N . LEU A 1 72 ? 10.319 -3.936 -21.392 1.00 54.34 72 LEU A N 1
ATOM 561 C CA . LEU A 1 72 ? 9.815 -5.293 -21.526 1.00 54.34 72 LEU A CA 1
ATOM 562 C C . LEU A 1 72 ? 9.681 -5.548 -23.019 1.00 54.34 72 LEU A C 1
ATOM 564 O O . LEU A 1 72 ? 8.778 -5.020 -23.669 1.00 54.34 72 LEU A O 1
ATOM 568 N N . ALA A 1 73 ? 10.604 -6.355 -23.541 1.00 50.97 73 ALA A N 1
ATOM 569 C CA . ALA A 1 73 ? 10.381 -7.123 -24.746 1.00 50.97 73 ALA A CA 1
ATOM 570 C C . ALA A 1 73 ? 8.952 -7.679 -24.687 1.00 50.97 73 ALA A C 1
ATOM 572 O O . ALA A 1 73 ? 8.599 -8.422 -23.773 1.00 50.97 73 ALA A O 1
ATOM 573 N N . ARG A 1 74 ? 8.128 -7.185 -25.614 1.00 45.03 74 ARG A N 1
ATOM 574 C CA . ARG A 1 74 ? 6.841 -7.705 -26.072 1.00 45.03 74 ARG A CA 1
ATOM 575 C C . ARG A 1 74 ? 6.399 -8.970 -25.325 1.00 45.03 74 ARG A C 1
ATOM 577 O O . ARG A 1 74 ? 6.834 -10.066 -25.672 1.00 45.03 74 ARG A O 1
ATOM 584 N N . GLN A 1 75 ? 5.485 -8.838 -24.360 1.00 45.88 75 GLN A N 1
ATOM 585 C CA . GLN A 1 75 ? 4.630 -9.969 -23.998 1.00 45.88 75 GLN A CA 1
ATOM 586 C C . GLN A 1 75 ? 3.836 -10.298 -25.266 1.00 45.88 75 GLN A C 1
ATOM 588 O O . GLN A 1 75 ? 2.869 -9.619 -25.602 1.00 45.88 75 GLN A O 1
ATOM 593 N N . ARG A 1 76 ? 4.323 -11.260 -26.057 1.00 43.03 76 ARG A N 1
ATOM 594 C CA . ARG A 1 76 ? 3.501 -11.921 -27.065 1.00 43.03 76 ARG A CA 1
ATOM 595 C C . ARG A 1 76 ? 2.336 -12.521 -26.288 1.00 43.03 76 ARG A C 1
ATOM 597 O O . ARG A 1 76 ? 2.561 -13.376 -25.436 1.00 43.03 76 ARG A O 1
ATOM 604 N N . SER A 1 77 ? 1.125 -12.044 -26.547 1.00 46.72 77 SER A N 1
ATOM 605 C CA . SER A 1 77 ? -0.089 -12.706 -26.083 1.00 46.72 77 SER A CA 1
ATOM 606 C C . SER A 1 77 ? 0.006 -14.191 -26.458 1.00 46.72 77 SER A C 1
ATOM 608 O O . SER A 1 77 ? 0.333 -14.473 -27.616 1.00 46.72 77 SER A O 1
ATOM 610 N N . PRO A 1 78 ? -0.246 -15.148 -25.549 1.00 50.62 78 PRO A N 1
ATOM 611 C CA . PRO A 1 78 ? -0.421 -16.529 -25.959 1.00 50.62 78 PRO A CA 1
ATOM 612 C C . PRO A 1 78 ? -1.739 -16.588 -26.735 1.00 50.62 78 PRO A C 1
ATOM 614 O O . PRO A 1 78 ? -2.819 -16.611 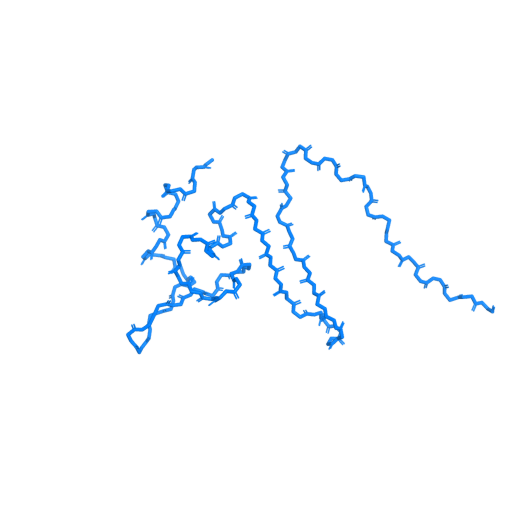-26.148 1.00 50.62 78 PRO A O 1
ATOM 617 N N . SER A 1 79 ? -1.670 -16.539 -28.064 1.00 48.25 79 SER A N 1
ATOM 618 C CA . SER A 1 79 ? -2.800 -16.936 -28.894 1.00 48.25 79 SER A CA 1
ATOM 619 C C . SER A 1 79 ? -2.916 -18.450 -28.764 1.00 48.25 79 SER A C 1
ATOM 621 O O . SER A 1 79 ? -2.182 -19.187 -29.424 1.00 48.25 79 SER A O 1
ATOM 623 N N . TRP A 1 80 ? -3.800 -18.925 -27.891 1.00 46.81 80 TRP A N 1
ATOM 624 C CA . TRP A 1 80 ? -4.267 -20.304 -27.954 1.00 46.81 80 TRP A CA 1
ATOM 625 C C . TRP A 1 80 ? -5.110 -20.434 -29.224 1.00 46.81 80 TRP A C 1
ATOM 627 O O . TRP A 1 80 ? -6.319 -20.225 -29.218 1.00 46.81 80 TRP A O 1
ATOM 637 N N . GLY A 1 81 ? -4.430 -20.666 -30.345 1.00 41.56 81 GLY A N 1
ATOM 638 C CA . GLY A 1 81 ? -5.054 -21.050 -31.598 1.00 41.56 81 GLY A CA 1
ATOM 639 C C . GLY A 1 81 ? -5.496 -22.496 -31.469 1.00 41.56 81 GLY A C 1
ATOM 640 O O . GLY A 1 81 ? -4.665 -23.395 -31.359 1.00 41.56 81 GLY A O 1
ATOM 641 N N . THR A 1 82 ? -6.803 -22.706 -31.445 1.00 52.84 82 THR A N 1
ATOM 642 C CA . THR A 1 82 ? -7.428 -24.008 -31.633 1.00 52.84 82 THR A CA 1
ATOM 643 C C . THR A 1 82 ? -7.023 -24.552 -33.005 1.00 52.84 82 THR A C 1
ATOM 645 O O . THR A 1 82 ? -7.378 -23.994 -34.044 1.00 52.84 82 THR A O 1
ATOM 648 N N . GLY A 1 83 ? -6.215 -25.614 -33.004 1.00 49.16 83 GLY A N 1
ATOM 649 C CA . GLY A 1 83 ? -5.965 -26.431 -34.187 1.00 49.16 83 GLY A CA 1
ATOM 650 C C . GLY A 1 83 ? -7.224 -27.215 -34.551 1.00 49.16 83 GLY A C 1
ATOM 651 O O . GLY A 1 83 ? -7.942 -27.669 -33.659 1.00 49.16 83 GLY A O 1
ATOM 652 N N . ARG A 1 84 ? -7.493 -27.304 -35.856 1.00 37.06 84 ARG A N 1
ATOM 653 C CA . ARG A 1 84 ? -8.415 -28.291 -36.428 1.00 37.06 84 ARG A CA 1
ATOM 654 C C . ARG A 1 84 ? -7.895 -29.701 -36.194 1.00 37.06 84 ARG A C 1
ATOM 656 O O . ARG A 1 84 ? -6.652 -29.849 -36.180 1.00 37.06 84 ARG A O 1
#